Protein AF-A0A1Y3B8W6-F1 (afdb_monomer)

Sequence (138 aa):
MNMAKKIAFANGIMKRVVTYDGEIFDPSGTLTGGAENRDEPTLTIIGDIKLIEEELHLHRIRQQQVEHEYQQLNRNSKQYYDKKSKLSLKQKEIELLNLRLQESSHCVTMKEIEDMQTRIKDEEKLLKKLADEKKIII

Mean predicted aligned error: 14.63 Å

Foldseek 3Di:
DVPQQCQCPPPPRVAWGADPQGWIDHSVPDTDDDDRPPDDPVVVVVVVVVVVVVVVVVVVVVVVVVVVVVVVVVVVVVVVVVVVVVVVVVVVVVVVVVVCVCVPPCVVVVVVVVVVVVVVVVVVVVVVVVVVVVVVVD

Structure (mmCIF, N/CA/C/O backbone):
data_AF-A0A1Y3B8W6-F1
#
_entry.id   AF-A0A1Y3B8W6-F1
#
loop_
_atom_site.group_PDB
_atom_site.id
_atom_site.type_symbol
_atom_site.label_atom_id
_atom_site.label_alt_id
_atom_site.label_comp_id
_atom_site.label_asym_id
_atom_site.label_entity_id
_atom_site.label_seq_id
_atom_site.pdbx_PDB_ins_code
_atom_site.Cartn_x
_atom_site.Cartn_y
_atom_site.Cartn_z
_atom_site.occupancy
_atom_site.B_iso_or_equiv
_atom_site.auth_seq_id
_atom_site.auth_comp_id
_atom_site.auth_asym_id
_atom_site.auth_atom_id
_atom_site.pdbx_PDB_model_num
ATOM 1 N N . MET A 1 1 ? 39.836 -1.114 -49.184 1.00 56.88 1 MET A N 1
ATOM 2 C CA . MET A 1 1 ? 39.603 -0.431 -50.480 1.00 56.88 1 MET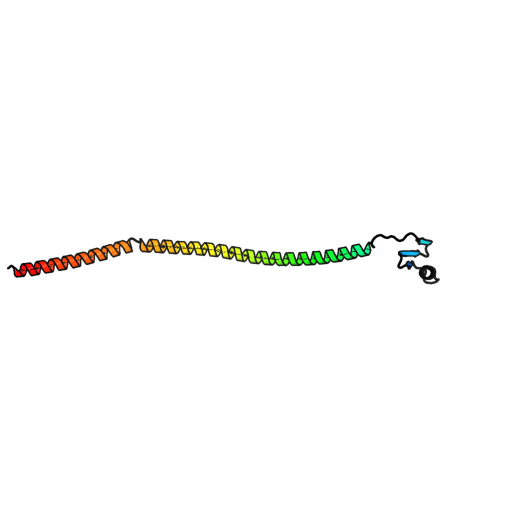 A CA 1
ATOM 3 C C . MET A 1 1 ? 39.567 -1.349 -51.716 1.00 56.88 1 MET A C 1
ATOM 5 O O . MET A 1 1 ? 38.522 -1.462 -52.344 1.00 56.88 1 MET A O 1
ATOM 9 N N . ASN A 1 2 ? 40.655 -2.048 -52.086 1.00 70.25 2 ASN A N 1
ATOM 10 C CA . ASN A 1 2 ? 40.738 -2.766 -53.379 1.00 70.25 2 ASN A CA 1
ATOM 11 C C . ASN A 1 2 ? 39.737 -3.922 -53.577 1.00 70.25 2 ASN A C 1
ATOM 13 O O . ASN A 1 2 ? 39.353 -4.202 -54.709 1.00 70.25 2 ASN A O 1
ATOM 17 N N . MET A 1 3 ? 39.313 -4.601 -52.508 1.00 83.81 3 MET A N 1
ATOM 18 C CA . MET A 1 3 ? 38.388 -5.736 -52.616 1.00 83.81 3 MET A CA 1
ATOM 19 C C . MET A 1 3 ? 36.943 -5.288 -52.879 1.00 83.81 3 MET A C 1
ATOM 21 O O . MET A 1 3 ? 36.314 -5.817 -53.788 1.00 83.81 3 MET A O 1
ATOM 25 N N . ALA A 1 4 ? 36.446 -4.274 -52.163 1.00 84.31 4 ALA A N 1
ATOM 26 C CA . ALA A 1 4 ? 35.090 -3.750 -52.351 1.00 84.31 4 ALA A CA 1
ATOM 27 C C . ALA A 1 4 ? 34.870 -3.222 -53.776 1.00 84.31 4 ALA A C 1
ATOM 29 O O . ALA A 1 4 ? 33.885 -3.579 -54.416 1.00 84.31 4 ALA A O 1
ATOM 30 N N . LYS A 1 5 ? 35.849 -2.483 -54.318 1.00 84.06 5 LYS A N 1
ATOM 31 C CA . LYS A 1 5 ? 35.845 -2.045 -55.720 1.00 84.06 5 LYS A CA 1
ATOM 32 C C . LYS A 1 5 ? 35.835 -3.233 -56.688 1.00 84.06 5 LYS A C 1
ATOM 34 O O . LYS A 1 5 ? 35.025 -3.267 -57.605 1.00 84.06 5 LYS A O 1
ATOM 39 N N . LYS A 1 6 ? 36.697 -4.235 -56.485 1.00 86.81 6 LYS A N 1
ATOM 40 C CA . LYS A 1 6 ? 36.726 -5.432 -57.345 1.00 86.81 6 LYS A CA 1
ATOM 41 C C . LYS A 1 6 ? 35.395 -6.188 -57.334 1.00 86.81 6 LYS A C 1
ATOM 43 O O . LYS A 1 6 ? 34.960 -6.623 -58.390 1.00 86.81 6 LYS A O 1
ATOM 48 N N . ILE A 1 7 ? 34.757 -6.324 -56.172 1.00 86.44 7 ILE A N 1
ATOM 49 C CA . ILE A 1 7 ? 33.477 -7.031 -56.025 1.00 86.44 7 ILE A CA 1
ATOM 50 C C . ILE A 1 7 ? 32.335 -6.235 -56.663 1.00 86.44 7 ILE A C 1
ATOM 52 O O . ILE A 1 7 ? 31.548 -6.815 -57.406 1.00 86.44 7 ILE A O 1
ATOM 56 N N . ALA A 1 8 ? 32.264 -4.922 -56.418 1.00 87.06 8 ALA A N 1
ATOM 57 C CA . ALA A 1 8 ? 31.207 -4.075 -56.965 1.00 87.06 8 ALA A CA 1
ATOM 58 C C . ALA A 1 8 ? 31.172 -4.131 -58.500 1.00 87.06 8 ALA A C 1
ATOM 60 O O . ALA A 1 8 ? 30.105 -4.305 -59.077 1.00 87.06 8 ALA A O 1
ATOM 61 N N . PHE A 1 9 ? 32.335 -4.073 -59.160 1.00 87.50 9 PHE A N 1
ATOM 62 C CA . PHE A 1 9 ? 32.448 -4.032 -60.625 1.00 87.50 9 PHE A CA 1
ATOM 63 C C . PHE A 1 9 ? 32.748 -5.393 -61.287 1.00 87.50 9 PHE A C 1
ATOM 65 O O . PHE A 1 9 ? 33.045 -5.436 -62.479 1.00 87.50 9 PHE A O 1
ATOM 72 N N . ALA A 1 10 ? 32.693 -6.512 -60.555 1.00 89.75 10 ALA A N 1
ATOM 73 C CA . ALA A 1 10 ? 32.899 -7.835 -61.146 1.00 89.75 10 ALA A CA 1
ATOM 74 C C . ALA A 1 10 ? 31.726 -8.234 -62.059 1.00 89.75 10 ALA A C 1
ATOM 76 O O . ALA A 1 10 ? 30.555 -8.129 -61.673 1.00 89.75 10 ALA A O 1
ATOM 77 N N . ASN A 1 11 ? 32.050 -8.756 -63.248 1.00 84.06 11 ASN A N 1
ATOM 78 C CA . ASN A 1 11 ? 31.070 -9.291 -64.194 1.00 84.06 11 ASN A CA 1
ATOM 79 C C . ASN A 1 11 ? 30.253 -10.413 -63.530 1.00 84.06 11 ASN A C 1
ATOM 81 O O . ASN A 1 11 ? 30.818 -11.384 -63.032 1.00 84.06 11 ASN A O 1
ATOM 85 N N . GLY A 1 12 ? 28.926 -10.263 -63.511 1.00 84.69 12 GLY A N 1
ATOM 86 C CA . GLY A 1 12 ? 27.991 -11.196 -62.866 1.00 84.69 12 GLY A CA 1
ATOM 87 C C . GLY A 1 12 ? 27.582 -10.832 -61.433 1.00 84.69 12 GLY A C 1
ATOM 88 O O . GLY A 1 12 ? 26.598 -11.379 -60.944 1.00 84.69 12 GLY A O 1
ATOM 89 N N . ILE A 1 13 ? 28.275 -9.893 -60.774 1.00 85.25 13 ILE A N 1
ATOM 90 C CA . ILE A 1 13 ? 27.845 -9.343 -59.479 1.00 85.25 13 ILE A CA 1
ATOM 91 C C . ILE A 1 13 ? 27.168 -7.994 -59.707 1.00 85.25 13 ILE A C 1
ATOM 93 O O . ILE A 1 13 ? 25.966 -7.911 -59.490 1.00 85.25 13 ILE A O 1
ATOM 97 N N . MET A 1 14 ? 27.906 -6.967 -60.155 1.00 85.25 14 MET A N 1
ATOM 98 C CA . MET A 1 14 ? 27.389 -5.606 -60.389 1.00 85.25 14 MET A CA 1
ATOM 99 C C . MET A 1 14 ? 26.383 -5.135 -59.316 1.00 85.25 14 MET A C 1
ATOM 101 O O . MET A 1 14 ? 25.254 -4.756 -59.623 1.00 85.25 14 MET A O 1
ATOM 105 N N . LYS A 1 15 ? 26.795 -5.143 -58.040 1.00 88.25 15 LYS A N 1
ATOM 106 C CA . LYS A 1 15 ? 25.976 -4.668 -56.908 1.00 88.25 15 LYS A CA 1
ATOM 107 C C . LYS A 1 15 ? 26.668 -3.556 -56.134 1.00 88.25 15 LYS A C 1
ATOM 109 O O . LYS A 1 15 ? 27.893 -3.478 -56.109 1.00 88.25 15 LYS A O 1
ATOM 114 N N . ARG A 1 16 ? 25.862 -2.743 -55.446 1.00 88.19 16 ARG A N 1
ATOM 115 C CA . ARG A 1 16 ? 26.335 -1.748 -54.480 1.00 88.19 16 ARG A CA 1
ATOM 116 C C . ARG A 1 16 ? 27.047 -2.438 -53.315 1.00 88.19 16 ARG A C 1
ATOM 118 O O . ARG A 1 16 ? 26.460 -3.299 -52.661 1.00 88.19 16 ARG A O 1
ATOM 125 N N . VAL A 1 17 ? 28.285 -2.037 -53.044 1.00 86.69 17 VAL A N 1
ATOM 126 C CA . VAL A 1 17 ? 29.110 -2.548 -51.938 1.00 86.69 17 VAL A CA 1
ATOM 127 C C . VAL A 1 17 ? 29.469 -1.397 -51.010 1.00 86.69 17 VAL A C 1
ATOM 129 O O . VAL A 1 17 ? 29.824 -0.320 -51.482 1.00 86.69 17 VAL A O 1
ATOM 132 N N . VAL A 1 18 ? 29.390 -1.633 -49.701 1.00 84.94 18 VAL A N 1
ATOM 133 C CA . VAL A 1 18 ? 29.787 -0.674 -48.662 1.00 84.94 18 VAL A CA 1
ATOM 134 C C . VAL A 1 18 ? 30.951 -1.274 -47.873 1.00 84.94 18 VAL A C 1
ATOM 136 O O . VAL A 1 18 ? 30.896 -2.453 -47.518 1.00 84.94 18 VAL A O 1
ATOM 139 N N . THR A 1 19 ? 32.029 -0.520 -47.657 1.00 83.75 19 THR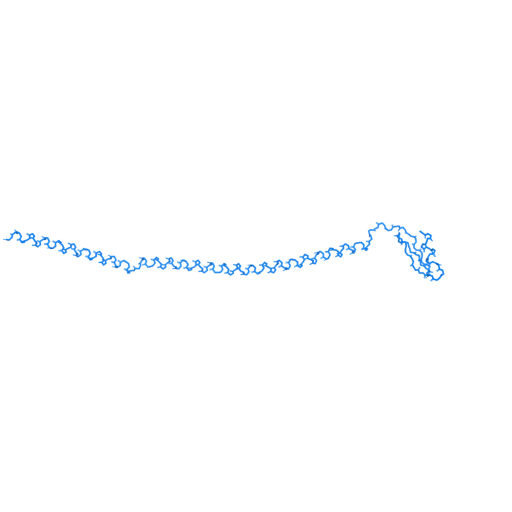 A N 1
ATOM 140 C CA . THR A 1 19 ? 33.154 -0.969 -46.817 1.00 83.75 19 THR A CA 1
ATOM 141 C C . THR A 1 19 ? 32.818 -0.833 -45.333 1.00 83.75 19 THR A C 1
ATOM 143 O O . THR A 1 19 ? 31.864 -0.154 -44.965 1.00 83.75 19 THR A O 1
ATOM 146 N N . TYR A 1 20 ? 33.615 -1.467 -44.469 1.00 80.56 20 TYR A N 1
ATOM 147 C CA . TYR A 1 20 ? 33.489 -1.294 -43.017 1.00 80.56 20 TYR A CA 1
ATOM 148 C C . TYR A 1 20 ? 33.644 0.177 -42.596 1.00 80.56 20 TYR A C 1
ATOM 150 O O . TYR A 1 20 ? 32.944 0.639 -41.705 1.00 80.56 20 TYR A O 1
ATOM 158 N N . ASP A 1 21 ? 34.482 0.920 -43.320 1.00 76.62 21 ASP A N 1
ATOM 159 C CA . ASP A 1 21 ? 34.725 2.350 -43.110 1.00 76.62 21 ASP A CA 1
ATOM 160 C C . ASP A 1 21 ? 33.637 3.250 -43.748 1.00 76.62 21 ASP A C 1
ATOM 162 O O . ASP A 1 21 ? 33.747 4.472 -43.725 1.00 76.62 21 ASP A O 1
ATOM 166 N N . GLY A 1 22 ? 32.586 2.665 -44.345 1.00 77.62 22 GLY A N 1
ATOM 167 C CA . GLY A 1 22 ? 31.430 3.393 -44.886 1.00 77.62 22 GLY A CA 1
ATOM 168 C C . GLY A 1 22 ? 31.554 3.885 -46.334 1.00 77.62 22 GLY A C 1
ATOM 169 O O . GLY A 1 22 ? 30.656 4.570 -46.823 1.00 77.62 22 GLY A O 1
ATOM 170 N N . GLU A 1 23 ? 32.617 3.526 -47.059 1.00 79.75 23 GLU A N 1
ATOM 171 C CA . GLU A 1 23 ? 32.783 3.891 -48.473 1.00 79.75 23 GLU A CA 1
ATOM 172 C C . GLU A 1 23 ? 31.808 3.104 -49.354 1.00 79.75 23 GLU A C 1
ATOM 174 O O . GLU A 1 23 ? 31.708 1.881 -49.237 1.00 79.75 23 GLU A O 1
ATOM 179 N N . ILE A 1 24 ? 31.139 3.781 -50.289 1.00 85.12 24 ILE A N 1
ATOM 180 C CA . ILE A 1 24 ? 30.139 3.167 -51.171 1.00 85.12 24 ILE A CA 1
ATOM 181 C C . ILE A 1 24 ? 30.700 3.047 -52.588 1.00 85.12 24 ILE A C 1
ATOM 183 O O . ILE A 1 24 ? 31.152 4.028 -53.182 1.00 85.12 24 ILE A O 1
ATOM 187 N N . PHE A 1 25 ? 30.615 1.839 -53.143 1.00 84.81 25 PHE A N 1
ATOM 188 C CA . PHE A 1 25 ? 30.960 1.511 -54.523 1.00 84.81 25 PHE A CA 1
ATOM 189 C C . PHE A 1 25 ? 29.704 1.026 -55.248 1.00 84.81 25 PHE A C 1
ATOM 191 O O . PHE A 1 25 ? 29.222 -0.077 -54.982 1.00 84.81 25 PHE A O 1
ATOM 198 N N . ASP A 1 26 ? 29.172 1.844 -56.157 1.00 86.94 26 ASP A N 1
ATOM 199 C CA . ASP A 1 26 ? 27.994 1.527 -56.966 1.00 86.94 26 ASP A CA 1
ATOM 200 C C . ASP A 1 26 ? 28.358 1.433 -58.464 1.00 86.94 26 ASP A C 1
ATOM 202 O O . ASP A 1 26 ? 28.888 2.398 -59.030 1.00 86.94 26 ASP A O 1
ATOM 206 N N . PRO A 1 27 ? 28.049 0.311 -59.141 1.00 84.19 27 PRO A N 1
ATOM 207 C CA . PRO A 1 27 ? 28.218 0.152 -60.589 1.00 84.19 27 PRO A CA 1
ATOM 208 C C . PRO A 1 27 ? 27.478 1.185 -61.440 1.00 84.19 27 PRO A C 1
ATOM 210 O O . PRO A 1 27 ? 27.852 1.400 -62.590 1.00 84.19 27 PRO A O 1
ATOM 213 N N . SER A 1 28 ? 26.464 1.842 -60.872 1.00 82.94 28 SER A N 1
ATOM 214 C CA . SER A 1 28 ? 25.666 2.895 -61.511 1.00 82.94 28 SER A CA 1
ATOM 215 C C . SER A 1 28 ? 26.412 4.232 -61.652 1.00 82.94 28 SER A C 1
ATOM 217 O O . SER A 1 28 ? 25.860 5.184 -62.195 1.00 82.94 28 SER A O 1
ATOM 219 N N . GLY A 1 29 ? 27.660 4.316 -61.171 1.00 72.50 29 GLY A N 1
ATOM 220 C CA . GLY A 1 29 ? 28.531 5.488 -61.329 1.00 72.50 29 GLY A CA 1
ATOM 221 C C . GLY A 1 29 ? 28.760 6.300 -60.053 1.00 72.50 29 GLY A C 1
ATOM 222 O O . GLY A 1 29 ? 29.420 7.335 -60.107 1.00 72.50 29 GLY A O 1
ATOM 223 N N . THR A 1 30 ? 28.271 5.831 -58.903 1.00 72.50 30 THR A N 1
ATOM 224 C CA . THR A 1 30 ? 28.453 6.512 -57.615 1.00 72.50 30 THR A CA 1
ATOM 225 C C . THR A 1 30 ? 29.592 5.867 -56.832 1.00 72.50 30 THR A C 1
ATOM 227 O O . THR A 1 30 ? 29.496 4.722 -56.391 1.00 72.50 30 THR A O 1
ATOM 230 N N . LEU A 1 31 ? 30.675 6.619 -56.640 1.00 70.44 31 LEU A N 1
ATOM 231 C CA . LEU A 1 31 ? 31.790 6.260 -55.766 1.00 70.44 31 LEU A CA 1
ATOM 232 C C . LEU A 1 31 ? 31.972 7.388 -54.754 1.00 70.44 31 LEU A C 1
ATOM 234 O O . LEU A 1 31 ? 32.530 8.434 -55.079 1.00 70.44 31 LEU A O 1
ATOM 238 N N . THR A 1 32 ? 31.454 7.207 -53.542 1.00 68.81 32 THR A N 1
ATOM 239 C CA . THR A 1 32 ? 31.611 8.200 -52.474 1.00 68.81 32 THR A CA 1
ATOM 240 C C . THR A 1 32 ? 32.819 7.816 -51.632 1.00 68.81 32 THR A C 1
ATOM 242 O O . THR A 1 32 ? 32.725 6.971 -50.744 1.00 68.81 32 THR A O 1
ATOM 245 N N . GLY A 1 33 ? 33.963 8.420 -51.953 1.00 65.00 33 GLY A N 1
ATOM 246 C CA . GLY A 1 33 ? 35.147 8.450 -51.098 1.00 65.00 33 GLY A CA 1
ATOM 247 C C . GLY A 1 33 ? 35.271 9.847 -50.503 1.00 65.00 33 GLY A C 1
ATOM 248 O O . GLY A 1 33 ? 35.731 10.764 -51.177 1.00 65.00 33 GLY A O 1
ATOM 249 N N . GLY A 1 34 ? 34.796 10.026 -49.276 1.00 63.97 34 GLY A N 1
ATOM 250 C CA . GLY A 1 34 ? 34.813 11.296 -48.557 1.00 63.97 34 GLY A CA 1
ATOM 251 C C . GLY A 1 34 ? 34.976 11.051 -47.061 1.00 63.97 34 GLY A C 1
ATOM 252 O O . GLY A 1 34 ? 34.678 9.955 -46.599 1.00 63.97 34 GLY A O 1
ATOM 253 N N . ALA A 1 35 ? 35.513 12.058 -46.365 1.00 59.09 35 ALA A N 1
ATOM 254 C CA . ALA A 1 35 ? 36.019 12.013 -44.993 1.00 59.09 35 ALA A CA 1
ATOM 255 C C . ALA A 1 35 ? 35.172 11.183 -44.013 1.00 59.09 35 ALA A C 1
ATOM 257 O O . ALA A 1 35 ? 33.947 11.262 -44.013 1.00 59.09 35 ALA A O 1
ATOM 258 N N . GLU A 1 36 ? 35.872 10.439 -43.154 1.00 60.06 36 GLU A N 1
ATOM 259 C CA . GLU A 1 36 ? 35.321 9.687 -42.028 1.00 60.06 36 GLU A CA 1
ATOM 260 C C . GLU A 1 36 ? 34.363 10.577 -41.222 1.00 60.06 36 GLU A C 1
ATOM 262 O O . GLU A 1 36 ? 34.784 11.564 -40.609 1.00 60.06 36 GLU A O 1
ATOM 267 N N . ASN A 1 37 ? 33.068 10.252 -41.245 1.00 60.94 37 ASN A N 1
ATOM 268 C CA . ASN A 1 37 ? 32.108 10.871 -40.342 1.00 60.94 37 ASN A CA 1
ATOM 269 C C . ASN A 1 37 ? 32.462 10.392 -38.932 1.00 60.94 37 ASN A C 1
ATOM 271 O O . ASN A 1 37 ? 32.198 9.247 -38.580 1.00 60.94 37 ASN A O 1
ATOM 275 N N . ARG A 1 38 ? 33.100 11.265 -38.148 1.00 59.22 38 ARG A N 1
ATOM 276 C CA . ARG A 1 38 ? 33.488 11.008 -36.749 1.00 59.22 38 ARG A CA 1
ATOM 277 C C . ARG A 1 38 ? 32.314 11.096 -35.770 1.00 59.22 38 ARG A C 1
ATOM 279 O O . ARG A 1 38 ? 32.531 11.037 -34.563 1.00 59.22 38 ARG A O 1
ATOM 286 N N . ASP A 1 39 ? 31.104 11.283 -36.283 1.00 65.75 39 ASP A N 1
ATOM 287 C CA . ASP A 1 39 ? 29.890 11.312 -35.484 1.00 65.75 39 ASP A CA 1
ATOM 288 C C . ASP A 1 39 ? 29.496 9.891 -35.075 1.00 65.75 39 ASP A C 1
ATOM 290 O O . ASP A 1 39 ? 29.704 8.921 -35.809 1.00 65.75 39 ASP A O 1
ATOM 294 N N . GLU A 1 40 ? 28.921 9.770 -33.882 1.00 68.00 40 GLU A N 1
ATOM 295 C CA . GLU A 1 40 ? 28.427 8.499 -33.371 1.00 68.00 40 GLU A CA 1
ATOM 296 C C . GLU A 1 40 ? 27.411 7.881 -34.353 1.00 68.00 40 GLU A C 1
ATOM 298 O O . GLU A 1 40 ? 26.517 8.588 -34.839 1.00 68.00 40 GLU A O 1
ATOM 303 N N . PRO A 1 41 ? 27.517 6.577 -34.682 1.00 79.81 41 PRO A N 1
ATOM 304 C CA . PRO A 1 41 ? 26.639 5.972 -35.671 1.00 79.81 41 PRO A CA 1
ATOM 305 C C . PRO A 1 41 ? 25.179 6.104 -35.238 1.00 79.81 41 PRO A C 1
ATOM 307 O O . PRO A 1 41 ? 24.781 5.603 -34.189 1.00 79.81 41 PRO A O 1
ATOM 310 N N . THR A 1 42 ? 24.338 6.719 -36.072 1.00 83.81 42 THR A N 1
ATOM 311 C CA . THR A 1 42 ? 22.912 6.939 -35.763 1.00 83.81 42 THR A CA 1
ATOM 312 C C . THR A 1 42 ? 22.176 5.643 -35.404 1.00 83.81 42 THR A C 1
ATOM 314 O O . THR A 1 42 ? 21.261 5.648 -34.588 1.00 83.81 42 THR A O 1
ATOM 317 N N . LEU A 1 43 ? 22.591 4.512 -35.984 1.00 86.88 43 LEU A N 1
ATOM 318 C CA . LEU A 1 43 ? 22.054 3.188 -35.660 1.00 86.88 43 LEU A CA 1
ATOM 319 C C . LEU A 1 43 ? 22.366 2.746 -34.223 1.00 86.88 43 LEU A C 1
ATOM 321 O O . LEU A 1 43 ? 21.523 2.087 -33.621 1.00 86.88 43 LEU A O 1
ATOM 325 N N . THR A 1 44 ? 23.526 3.122 -33.676 1.00 88.62 44 THR A N 1
ATOM 326 C CA . THR A 1 44 ? 23.885 2.873 -32.272 1.00 88.62 44 THR A CA 1
ATOM 327 C C . THR A 1 44 ? 22.941 3.641 -31.357 1.00 88.62 44 THR A C 1
ATOM 329 O O . THR A 1 44 ? 22.282 3.033 -30.522 1.00 88.62 44 THR A O 1
ATOM 332 N N . ILE A 1 45 ? 22.750 4.937 -31.625 1.00 89.69 45 ILE A N 1
ATOM 333 C CA . ILE A 1 45 ? 21.831 5.797 -30.864 1.00 89.69 45 ILE A CA 1
ATOM 334 C C . ILE A 1 45 ? 20.400 5.233 -30.891 1.00 89.69 45 ILE A C 1
ATOM 336 O O . ILE A 1 45 ? 19.721 5.191 -29.869 1.00 89.69 45 ILE A O 1
ATOM 340 N N . ILE A 1 46 ? 19.926 4.756 -32.048 1.00 93.44 46 ILE A N 1
ATOM 341 C CA . ILE A 1 46 ? 18.601 4.119 -32.162 1.00 93.44 46 ILE A CA 1
ATOM 342 C C . ILE A 1 46 ? 18.531 2.817 -31.349 1.00 93.44 46 ILE A C 1
ATOM 344 O O . ILE A 1 46 ? 17.486 2.514 -30.772 1.00 93.44 46 ILE A O 1
ATOM 348 N N . GLY A 1 47 ? 19.615 2.038 -31.313 1.00 93.75 47 GLY A N 1
ATOM 349 C CA . GLY A 1 47 ? 19.720 0.840 -30.481 1.00 93.75 47 GLY A CA 1
ATOM 350 C C . GLY A 1 47 ? 19.587 1.165 -28.995 1.00 93.75 47 GLY A C 1
ATOM 351 O O . GLY A 1 47 ? 18.771 0.552 -28.309 1.00 93.75 47 GLY A O 1
ATOM 352 N N . ASP A 1 48 ? 20.306 2.184 -28.533 1.00 94.38 48 ASP A N 1
ATOM 353 C CA . ASP A 1 48 ? 20.269 2.630 -27.139 1.00 94.38 48 ASP A CA 1
ATOM 354 C C . ASP A 1 48 ? 18.890 3.173 -26.752 1.00 94.38 48 ASP A C 1
ATOM 356 O O . ASP A 1 48 ? 18.359 2.832 -25.695 1.00 94.38 48 ASP A O 1
ATOM 360 N N . ILE A 1 49 ? 18.254 3.950 -27.636 1.00 95.38 49 ILE A N 1
ATOM 361 C CA . ILE A 1 49 ? 16.881 4.433 -27.429 1.00 95.38 49 ILE A CA 1
ATOM 362 C C . ILE A 1 49 ? 15.917 3.258 -27.255 1.00 95.38 49 ILE A C 1
ATOM 364 O O . ILE A 1 49 ? 15.105 3.281 -26.333 1.00 95.38 49 ILE A O 1
ATOM 368 N N . LYS A 1 50 ? 16.018 2.212 -28.086 1.00 96.44 50 LYS A N 1
ATOM 369 C CA . LYS A 1 50 ? 15.154 1.029 -27.956 1.00 96.44 50 LYS A CA 1
ATOM 370 C C . LYS A 1 50 ? 15.332 0.321 -26.618 1.00 96.44 50 LYS A C 1
ATOM 372 O O . LYS A 1 50 ? 14.337 -0.062 -26.010 1.00 96.44 50 LYS A O 1
ATOM 377 N N . LEU A 1 51 ? 16.570 0.171 -26.149 1.00 96.50 51 LEU A N 1
ATOM 378 C CA . LEU A 1 51 ? 16.844 -0.437 -24.844 1.00 96.50 51 LEU A CA 1
ATOM 379 C C . LEU A 1 51 ? 16.197 0.375 -23.714 1.00 96.50 51 LEU A C 1
ATOM 381 O O . LEU A 1 51 ? 15.509 -0.184 -22.861 1.00 96.50 51 LEU A O 1
ATOM 385 N N . ILE A 1 52 ? 16.337 1.702 -23.756 1.00 96.62 52 ILE A N 1
ATOM 386 C CA . ILE A 1 52 ? 15.719 2.605 -22.776 1.00 96.62 52 ILE A CA 1
ATOM 387 C C . ILE A 1 52 ? 14.185 2.531 -22.845 1.00 96.62 52 ILE A C 1
ATOM 389 O O . ILE A 1 52 ? 13.517 2.542 -21.811 1.00 96.62 52 ILE A O 1
ATOM 393 N N . GLU A 1 53 ? 13.599 2.445 -24.042 1.00 97.19 53 GLU A N 1
ATOM 394 C CA . GLU A 1 53 ? 12.150 2.295 -24.219 1.00 97.19 53 GLU A CA 1
ATOM 395 C C . GLU A 1 53 ? 11.626 0.977 -23.630 1.00 97.19 53 GLU A C 1
ATOM 397 O O . GLU A 1 53 ? 10.578 0.972 -22.974 1.00 97.19 53 GLU A O 1
ATOM 402 N N . GLU A 1 54 ? 12.355 -0.125 -23.813 1.00 97.19 54 GLU A N 1
ATOM 403 C CA . GLU A 1 54 ? 12.020 -1.428 -23.232 1.00 97.19 54 GLU A CA 1
ATOM 404 C C . GLU A 1 54 ? 12.089 -1.399 -21.698 1.00 97.19 54 GLU A C 1
ATOM 406 O O . GLU A 1 54 ? 11.145 -1.830 -21.025 1.00 97.19 54 GLU A O 1
ATOM 411 N N . GLU A 1 55 ? 13.149 -0.822 -21.128 1.00 97.50 55 GLU A N 1
ATOM 412 C CA . GLU A 1 55 ? 13.277 -0.641 -19.677 1.00 97.50 55 GLU A CA 1
ATOM 413 C C . GLU A 1 55 ? 12.158 0.243 -19.114 1.00 97.50 55 GLU A C 1
ATOM 415 O O . GLU A 1 55 ? 11.520 -0.099 -18.111 1.00 97.50 55 GLU A O 1
ATOM 420 N N . LEU A 1 56 ? 11.855 1.356 -19.787 1.00 97.50 56 LEU A N 1
ATOM 421 C CA . LEU A 1 56 ? 10.775 2.257 -19.398 1.00 97.50 56 LEU A CA 1
ATOM 422 C C . LEU A 1 56 ? 9.421 1.541 -19.410 1.00 97.50 56 LEU A C 1
ATOM 424 O O . LEU A 1 56 ? 8.602 1.736 -18.506 1.00 97.50 56 LEU A O 1
ATOM 428 N N . HIS A 1 57 ? 9.175 0.704 -20.415 1.00 97.62 57 HIS A N 1
ATOM 429 C CA . HIS A 1 57 ? 7.959 -0.090 -20.507 1.00 97.62 57 HIS A CA 1
ATOM 430 C C . HIS A 1 57 ? 7.840 -1.088 -19.343 1.00 97.62 57 HIS A C 1
ATOM 432 O O . HIS A 1 57 ? 6.790 -1.157 -18.697 1.00 97.62 57 HIS A O 1
ATOM 438 N N . LEU A 1 58 ? 8.921 -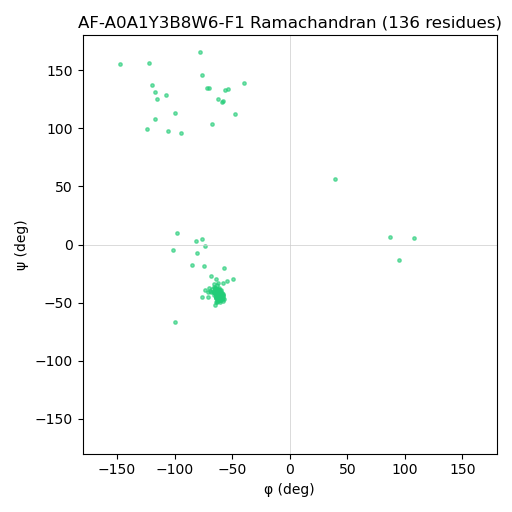1.797 -19.005 1.00 97.50 58 LEU A N 1
ATOM 439 C CA . LEU A 1 58 ? 8.956 -2.709 -17.856 1.00 97.50 58 LEU A CA 1
ATOM 440 C C . LEU A 1 58 ? 8.701 -1.976 -16.532 1.00 97.50 58 LEU A C 1
ATOM 442 O O . LEU A 1 58 ? 7.899 -2.432 -15.710 1.00 97.50 58 LEU A O 1
ATOM 446 N N . HIS A 1 59 ? 9.325 -0.813 -16.336 1.00 97.62 59 HIS A N 1
ATOM 447 C CA . HIS A 1 59 ? 9.101 0.008 -15.150 1.00 97.62 59 HIS A CA 1
ATOM 448 C C . HIS A 1 59 ? 7.655 0.496 -15.039 1.00 97.62 59 HIS A C 1
ATOM 450 O O . HIS A 1 59 ? 7.089 0.455 -13.945 1.00 97.62 59 HIS A O 1
ATOM 456 N N . ARG A 1 60 ? 7.023 0.886 -16.152 1.00 97.50 60 ARG A N 1
ATOM 457 C CA . ARG A 1 60 ? 5.605 1.283 -16.174 1.00 97.50 60 ARG A CA 1
ATOM 458 C C . ARG A 1 60 ? 4.676 0.136 -15.791 1.00 97.50 60 ARG A C 1
ATOM 460 O O . ARG A 1 60 ? 3.769 0.349 -14.989 1.00 97.50 60 ARG A O 1
ATOM 467 N N . ILE A 1 61 ? 4.911 -1.074 -16.303 1.00 97.56 61 ILE A N 1
ATOM 468 C CA . ILE A 1 61 ? 4.124 -2.256 -15.917 1.00 97.56 61 ILE A CA 1
ATOM 469 C C . ILE A 1 61 ? 4.256 -2.511 -14.415 1.00 97.56 61 ILE A C 1
ATOM 471 O O . ILE A 1 61 ? 3.254 -2.672 -13.717 1.00 97.56 61 ILE A O 1
ATOM 475 N N . ARG A 1 62 ? 5.488 -2.496 -13.895 1.00 96.94 62 ARG A N 1
ATOM 476 C CA . ARG A 1 62 ? 5.735 -2.709 -12.466 1.00 96.94 62 ARG A CA 1
ATOM 477 C C . ARG A 1 62 ? 5.071 -1.634 -11.608 1.00 96.94 62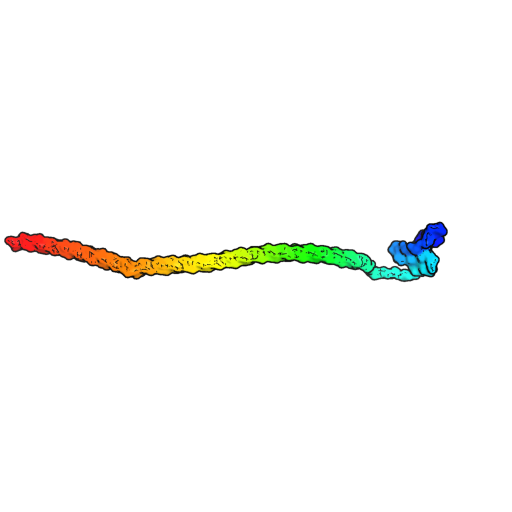 ARG A C 1
ATOM 479 O O . ARG A 1 62 ? 4.493 -1.950 -10.573 1.00 96.94 62 ARG A O 1
ATOM 486 N N . GLN A 1 63 ? 5.112 -0.378 -12.046 1.00 97.31 63 GLN A N 1
ATOM 487 C CA . GLN A 1 63 ? 4.433 0.722 -11.367 1.00 97.31 63 GLN A CA 1
ATOM 488 C C . GLN A 1 63 ? 2.918 0.494 -11.310 1.00 97.31 63 GLN A C 1
ATOM 490 O O . GLN A 1 63 ? 2.324 0.651 -10.248 1.00 97.31 63 GLN A O 1
ATOM 495 N N . GLN A 1 64 ? 2.296 0.083 -12.418 1.00 97.38 64 GLN A N 1
ATOM 496 C CA . GLN A 1 64 ? 0.860 -0.209 -12.459 1.00 97.38 64 GLN A CA 1
ATOM 497 C C . GLN A 1 64 ? 0.471 -1.364 -11.529 1.00 97.38 64 GLN A C 1
ATOM 499 O O . GLN A 1 64 ? -0.560 -1.292 -10.863 1.00 97.38 64 GLN A O 1
ATOM 504 N N . GLN A 1 65 ? 1.300 -2.408 -11.447 1.00 96.88 65 GLN A N 1
ATOM 505 C CA . GLN A 1 65 ? 1.079 -3.530 -10.530 1.00 96.88 65 GLN A CA 1
ATOM 506 C C . GLN A 1 65 ? 1.124 -3.079 -9.065 1.00 96.88 65 GLN A C 1
ATOM 508 O O . GLN A 1 65 ? 0.190 -3.349 -8.311 1.00 96.88 65 GLN A O 1
ATOM 513 N N . VAL A 1 66 ? 2.163 -2.330 -8.684 1.00 97.00 66 VAL A N 1
ATOM 514 C CA . VAL A 1 66 ? 2.319 -1.808 -7.317 1.00 97.00 66 VAL A CA 1
ATOM 515 C C . VAL A 1 66 ? 1.185 -0.847 -6.956 1.00 97.00 66 VAL A C 1
ATOM 517 O O . VAL A 1 66 ? 0.643 -0.922 -5.856 1.00 97.00 66 VAL A O 1
ATOM 520 N N . GLU A 1 67 ? 0.774 0.022 -7.879 1.00 97.25 67 GLU A N 1
ATOM 521 C CA . GLU A 1 67 ? -0.351 0.938 -7.670 1.00 97.25 67 GLU A CA 1
ATOM 522 C C . GLU A 1 67 ? -1.663 0.172 -7.437 1.00 97.25 67 GLU A C 1
ATOM 524 O O . GLU A 1 67 ? -2.438 0.500 -6.537 1.00 97.25 67 GLU A O 1
ATOM 529 N N . HIS A 1 68 ? -1.900 -0.902 -8.192 1.00 96.50 68 HIS A N 1
ATOM 530 C CA . HIS A 1 68 ? -3.078 -1.743 -8.004 1.00 96.50 68 HIS A CA 1
ATOM 531 C C . HIS A 1 68 ? -3.085 -2.446 -6.635 1.00 96.50 68 HIS A C 1
ATOM 533 O O . HIS A 1 68 ? -4.117 -2.478 -5.956 1.00 96.50 68 HIS A O 1
ATOM 539 N N . GLU A 1 69 ? -1.944 -2.979 -6.196 1.00 96.31 69 GLU A N 1
ATOM 540 C CA . GLU A 1 69 ? -1.793 -3.562 -4.856 1.00 96.31 69 GLU A CA 1
ATOM 541 C C . GLU A 1 69 ? -2.010 -2.517 -3.755 1.00 96.31 69 GLU A C 1
ATOM 543 O O . GLU A 1 69 ? -2.753 -2.759 -2.796 1.00 96.31 69 GLU A O 1
ATOM 548 N N . TYR A 1 70 ? -1.437 -1.324 -3.921 1.00 97.06 70 TYR A N 1
ATOM 549 C CA . TYR A 1 70 ? -1.608 -0.213 -2.991 1.00 97.06 70 TYR A CA 1
ATOM 550 C C . TYR A 1 70 ? -3.081 0.186 -2.850 1.00 97.06 70 TYR A C 1
ATOM 552 O O . TYR A 1 70 ? -3.584 0.342 -1.735 1.00 97.06 70 TYR A O 1
ATOM 560 N N . GLN A 1 71 ? -3.815 0.283 -3.959 1.00 96.38 71 GLN A N 1
ATOM 561 C CA . GLN A 1 71 ? -5.242 0.605 -3.936 1.00 96.38 71 GLN A CA 1
ATOM 562 C C . GLN A 1 71 ? -6.072 -0.458 -3.211 1.00 96.38 71 GLN A C 1
ATOM 564 O O . GLN A 1 71 ? -6.988 -0.109 -2.458 1.00 96.38 71 GLN A O 1
ATOM 569 N N . GLN A 1 72 ? -5.757 -1.743 -3.384 1.00 95.38 72 GLN A N 1
ATOM 570 C CA . GLN A 1 72 ? -6.415 -2.813 -2.631 1.00 95.38 72 GLN A CA 1
ATOM 571 C C . GLN A 1 72 ? -6.136 -2.707 -1.129 1.00 95.38 72 GLN A C 1
ATOM 573 O O . GLN A 1 72 ? -7.067 -2.762 -0.318 1.00 95.38 72 GLN A O 1
ATOM 578 N N . LEU A 1 73 ? -4.876 -2.485 -0.751 1.00 96.31 73 LEU A N 1
ATOM 579 C CA . LEU A 1 73 ? -4.490 -2.309 0.645 1.00 96.31 73 LEU A CA 1
ATOM 580 C C . LEU A 1 73 ? -5.173 -1.086 1.270 1.00 96.31 73 LEU A C 1
ATOM 582 O O . LEU A 1 73 ? -5.685 -1.159 2.388 1.00 96.31 73 LEU A O 1
ATOM 586 N N . ASN A 1 74 ? -5.252 0.023 0.535 1.00 96.25 74 ASN A N 1
ATOM 587 C CA . ASN A 1 74 ? -5.886 1.250 1.002 1.00 96.25 74 ASN A CA 1
ATOM 588 C C . ASN A 1 74 ? -7.396 1.066 1.239 1.00 96.25 74 ASN A C 1
ATOM 590 O O . ASN A 1 74 ? -7.939 1.546 2.236 1.00 96.25 74 ASN A O 1
ATOM 594 N N . ARG A 1 75 ? -8.086 0.297 0.382 1.00 95.62 75 ARG A N 1
ATOM 595 C CA . ARG A 1 75 ? -9.498 -0.068 0.609 1.00 95.62 75 ARG A CA 1
ATOM 596 C C . ARG A 1 75 ? -9.675 -0.844 1.914 1.00 95.62 75 ARG A C 1
ATOM 598 O O . ARG A 1 75 ? -10.580 -0.526 2.686 1.00 95.62 75 ARG A O 1
ATOM 605 N N . ASN A 1 76 ? -8.804 -1.815 2.180 1.00 95.38 76 ASN A N 1
ATOM 606 C CA . ASN A 1 76 ? -8.837 -2.597 3.419 1.00 95.38 76 ASN A CA 1
ATOM 607 C C . ASN A 1 76 ? -8.536 -1.728 4.647 1.00 95.38 76 ASN A C 1
ATOM 609 O O . ASN A 1 76 ? -9.230 -1.826 5.659 1.00 95.38 76 ASN A O 1
ATOM 613 N N . SER A 1 77 ? -7.558 -0.828 4.534 1.00 95.69 77 SER A N 1
ATOM 614 C CA . SER A 1 77 ? -7.217 0.152 5.566 1.00 95.69 77 SER A CA 1
ATOM 615 C C . SER A 1 77 ? -8.417 1.035 5.920 1.00 95.69 77 SER A C 1
ATOM 617 O O . SER A 1 77 ? -8.794 1.137 7.088 1.00 95.69 77 SER A O 1
ATOM 619 N N . LYS A 1 78 ? -9.111 1.586 4.916 1.00 96.19 78 LYS A N 1
ATOM 620 C CA . LYS A 1 78 ? -10.316 2.399 5.130 1.00 96.19 78 LYS A CA 1
ATOM 621 C C . LYS A 1 78 ? -11.408 1.624 5.874 1.00 96.19 78 LYS A C 1
ATOM 623 O O . LYS A 1 78 ? -11.930 2.109 6.873 1.00 96.19 78 LYS A O 1
ATOM 628 N N . GLN A 1 79 ? -11.691 0.389 5.453 1.00 96.19 79 GLN A N 1
ATOM 629 C CA . GLN A 1 79 ? -12.667 -0.467 6.140 1.00 96.19 79 GLN A CA 1
ATOM 630 C C . GLN A 1 79 ? -12.269 -0.769 7.591 1.00 96.19 79 GLN A C 1
ATOM 632 O O . GLN A 1 79 ? -13.130 -0.827 8.472 1.00 96.19 79 GLN A O 1
ATOM 637 N N . TY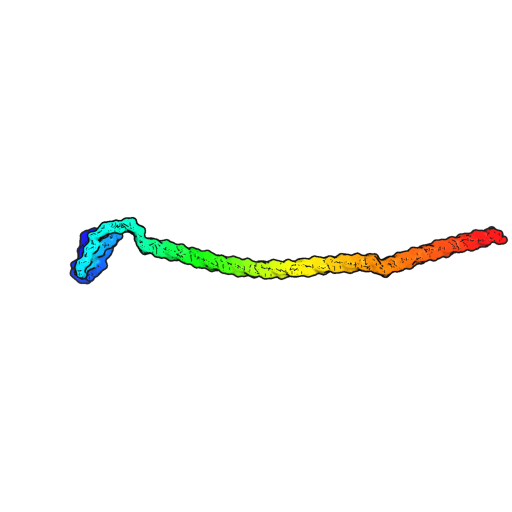R A 1 80 ? -10.975 -0.967 7.851 1.00 97.25 80 TYR A N 1
ATOM 638 C CA . TYR A 1 80 ? -10.459 -1.163 9.200 1.00 97.25 80 TYR A CA 1
ATOM 639 C C . TYR A 1 80 ? -10.690 0.075 10.071 1.00 97.25 80 TYR A C 1
ATOM 641 O O . TYR A 1 80 ? -11.232 -0.056 11.169 1.00 97.25 80 TYR A O 1
ATOM 649 N N . TYR A 1 81 ? -10.351 1.272 9.584 1.00 97.06 81 TYR A N 1
ATOM 650 C CA . TYR A 1 81 ? -10.574 2.513 10.329 1.00 97.06 81 TYR A CA 1
ATOM 651 C C . TYR A 1 81 ? -12.061 2.781 10.586 1.00 97.06 81 TYR A C 1
ATOM 653 O O . TYR A 1 81 ? -12.422 3.151 11.706 1.00 97.06 81 TYR A O 1
ATOM 661 N N . ASP A 1 82 ? -12.932 2.499 9.614 1.00 97.12 82 ASP A N 1
ATOM 662 C CA . ASP A 1 82 ? -14.383 2.613 9.783 1.00 97.12 82 ASP A CA 1
ATOM 663 C C . ASP A 1 82 ? -14.893 1.678 10.893 1.00 97.12 82 ASP A C 1
ATOM 665 O O . ASP A 1 82 ? -15.647 2.092 11.779 1.00 97.12 82 ASP A O 1
ATOM 669 N N . LYS A 1 83 ? -14.458 0.409 10.892 1.00 96.81 83 LYS A N 1
ATOM 670 C CA . LYS A 1 83 ? -14.811 -0.559 11.945 1.00 96.81 83 LYS A CA 1
ATOM 671 C C . LYS A 1 83 ? -14.223 -0.173 13.302 1.00 96.81 83 LYS A C 1
ATOM 673 O O . LYS A 1 83 ? -14.922 -0.279 14.306 1.00 96.81 83 LYS A O 1
ATOM 678 N N . LYS A 1 84 ? -12.979 0.312 13.344 1.00 97.50 84 LYS A N 1
ATOM 679 C CA . LYS A 1 84 ? -12.313 0.777 14.570 1.00 97.50 84 LYS A CA 1
ATOM 680 C C . LYS A 1 84 ? -13.056 1.955 15.199 1.00 97.50 84 LYS A C 1
ATOM 682 O O . LYS A 1 84 ? -13.253 1.972 16.411 1.00 97.50 84 LYS A O 1
ATOM 687 N N . SER A 1 85 ? -13.515 2.901 14.380 1.00 97.00 85 SER A N 1
ATOM 688 C CA . SER A 1 85 ? -14.332 4.030 14.835 1.00 97.00 85 SER A CA 1
ATOM 689 C C . SER A 1 85 ? -15.655 3.554 15.442 1.00 97.00 85 SER A C 1
ATOM 691 O O . SER A 1 85 ? -15.982 3.906 16.576 1.00 97.00 85 SER A O 1
ATOM 693 N N . LYS A 1 86 ? -16.370 2.650 14.753 1.00 97.12 86 LYS A N 1
ATOM 694 C CA . LYS A 1 86 ? -17.605 2.038 15.278 1.00 97.12 86 LYS A CA 1
ATOM 695 C C . LYS A 1 86 ? -17.375 1.296 16.595 1.00 97.12 86 LYS A C 1
ATOM 697 O O . LYS A 1 86 ? -18.186 1.415 17.508 1.00 97.12 86 LYS A O 1
ATOM 702 N N . LEU A 1 87 ? -16.273 0.558 16.705 1.00 97.62 87 LEU A N 1
ATOM 703 C CA . LEU A 1 87 ? -15.909 -0.161 17.924 1.00 97.62 87 LEU A CA 1
ATOM 704 C C . LEU A 1 87 ? -15.642 0.803 19.086 1.00 97.62 87 LEU A C 1
ATOM 706 O O . LEU A 1 87 ? -16.165 0.587 20.174 1.00 97.62 87 LEU A O 1
ATOM 710 N N . SER A 1 88 ? -14.919 1.900 18.847 1.00 97.25 88 SER A N 1
ATOM 711 C CA . SER A 1 88 ? -14.680 2.930 19.867 1.00 97.25 88 SER A CA 1
ATOM 712 C C . SER A 1 88 ? -15.978 3.595 20.339 1.00 97.25 88 SER A C 1
ATOM 714 O O . SER A 1 88 ? -16.155 3.815 21.537 1.00 97.25 88 SER A O 1
ATOM 716 N N . LEU A 1 89 ? -16.917 3.865 19.425 1.00 97.56 89 LEU A N 1
ATOM 717 C CA . LEU A 1 89 ? -18.238 4.385 19.788 1.00 97.56 89 LEU A CA 1
ATOM 718 C C . LEU A 1 89 ? -19.015 3.396 20.664 1.00 97.56 89 LEU A C 1
ATOM 720 O O . LEU A 1 89 ? -19.579 3.800 21.676 1.00 97.56 89 LEU A O 1
ATOM 724 N N . LYS A 1 90 ? -19.001 2.101 20.320 1.00 96.69 90 LYS A N 1
ATOM 725 C CA . LYS A 1 90 ? -19.664 1.060 21.119 1.00 96.69 90 LYS A CA 1
ATOM 726 C C . LYS A 1 90 ? -19.031 0.859 22.493 1.00 96.69 90 LYS A C 1
ATOM 728 O O . LYS A 1 90 ? -19.759 0.657 23.457 1.00 96.69 90 LYS A O 1
ATOM 733 N N . GLN A 1 91 ? -17.710 0.964 22.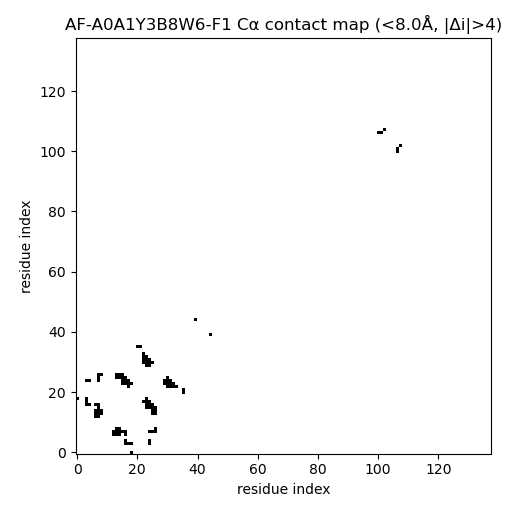608 1.00 96.94 91 GLN A N 1
ATOM 734 C CA . GLN A 1 91 ? -17.027 0.929 23.905 1.00 96.94 91 GLN A CA 1
ATOM 735 C C . GLN A 1 91 ? -17.479 2.081 24.808 1.00 96.94 91 GLN A C 1
ATOM 737 O O . GLN A 1 91 ? -17.882 1.841 25.942 1.00 96.94 91 GLN A O 1
ATOM 742 N N . LYS A 1 92 ? -17.516 3.308 24.276 1.00 96.69 92 LYS A N 1
ATOM 743 C CA . LYS A 1 92 ? -18.025 4.475 25.014 1.00 96.69 92 LYS A CA 1
ATOM 744 C C . LYS A 1 92 ? -19.497 4.332 25.397 1.00 96.69 92 LYS A C 1
ATOM 746 O O . LYS A 1 92 ? -19.894 4.732 26.484 1.00 96.69 92 LYS A O 1
ATOM 751 N N . GLU A 1 93 ? -20.316 3.764 24.515 1.00 96.44 93 GLU A N 1
ATOM 752 C CA . GLU A 1 93 ? -21.726 3.492 24.809 1.00 96.44 93 GLU A CA 1
ATOM 753 C C . GLU A 1 93 ? -21.874 2.521 25.988 1.00 96.44 93 GLU A C 1
ATOM 755 O O . GLU A 1 93 ? -22.666 2.778 26.891 1.00 96.44 93 GLU A O 1
ATOM 760 N N . ILE A 1 94 ? -21.070 1.454 26.027 1.00 96.25 94 ILE A N 1
ATOM 761 C CA . ILE A 1 94 ? -21.041 0.511 27.153 1.00 96.25 94 ILE A CA 1
ATOM 762 C C . ILE A 1 94 ? -20.608 1.212 28.446 1.00 96.25 94 ILE A C 1
ATOM 764 O O . ILE A 1 94 ? -21.247 1.020 29.477 1.00 96.25 94 ILE A O 1
ATOM 768 N N . GLU A 1 95 ? -19.566 2.044 28.405 1.00 95.50 95 GLU A N 1
ATOM 769 C CA . GLU A 1 95 ? -19.120 2.820 29.571 1.00 95.50 95 GLU A CA 1
ATOM 770 C C . GLU A 1 95 ? -20.233 3.727 30.113 1.00 95.50 95 GLU A C 1
ATOM 772 O O . GLU A 1 95 ? -20.505 3.723 31.313 1.00 95.50 95 GLU A O 1
ATOM 777 N N . LEU A 1 96 ? -20.937 4.443 29.231 1.00 94.88 96 LEU A N 1
ATOM 778 C CA . LEU A 1 96 ? -22.065 5.296 29.611 1.00 94.88 96 LEU A CA 1
ATOM 779 C C . LEU A 1 96 ? -23.236 4.497 30.190 1.00 94.88 96 LEU A C 1
ATOM 781 O O . LEU A 1 96 ? -23.865 4.939 31.151 1.00 94.88 96 LEU A O 1
ATOM 785 N N . LEU A 1 97 ? -23.549 3.333 29.619 1.00 91.50 97 LEU A N 1
ATOM 786 C CA . LEU A 1 97 ? -24.601 2.459 30.141 1.00 91.50 97 LEU A CA 1
ATOM 787 C C . LEU A 1 97 ? -24.238 1.910 31.521 1.00 91.50 97 LEU A C 1
ATOM 789 O O . LEU A 1 97 ? -25.095 1.893 32.399 1.00 91.50 97 LEU A O 1
ATOM 793 N N . ASN A 1 98 ? -22.979 1.526 31.733 1.00 88.50 98 ASN A N 1
ATOM 794 C CA . ASN A 1 98 ? -22.493 1.078 33.035 1.00 88.50 98 ASN A CA 1
ATOM 795 C C . ASN A 1 98 ? -22.572 2.192 34.082 1.00 88.50 98 ASN A C 1
ATOM 797 O O . ASN A 1 98 ? -23.037 1.940 35.192 1.00 88.50 98 ASN A O 1
ATOM 801 N N . LEU A 1 99 ? -22.194 3.423 33.722 1.00 88.44 99 LEU A N 1
ATOM 802 C CA . LEU A 1 99 ? -22.336 4.576 34.611 1.00 88.44 99 LEU A CA 1
ATOM 803 C C . LEU A 1 99 ? -23.807 4.800 34.985 1.00 88.44 99 LEU A C 1
ATOM 805 O O . LEU A 1 99 ? -24.142 4.875 36.161 1.00 88.44 99 LEU A O 1
ATOM 809 N N . ARG A 1 100 ? -24.709 4.795 33.997 1.00 86.00 100 ARG A N 1
ATOM 810 C CA . ARG A 1 100 ? -26.156 4.930 34.237 1.00 86.00 100 ARG A CA 1
ATOM 811 C C . ARG A 1 100 ? -26.741 3.790 35.063 1.00 86.00 100 ARG A C 1
ATOM 813 O O . ARG A 1 100 ? -27.690 4.011 35.800 1.00 86.00 100 ARG A O 1
ATOM 820 N N . LEU A 1 101 ? -26.217 2.574 34.932 1.00 82.50 101 LEU A N 1
ATOM 821 C CA . LEU A 1 101 ? -26.608 1.432 35.760 1.00 82.50 101 LEU A CA 1
ATOM 822 C C . LEU A 1 101 ? -26.188 1.632 37.219 1.00 82.50 101 LEU A C 1
ATOM 824 O O . LEU A 1 101 ? -26.968 1.324 38.115 1.00 82.50 101 LEU A O 1
ATOM 828 N N . GLN A 1 102 ? -24.993 2.174 37.458 1.00 77.00 102 GLN A N 1
ATOM 829 C CA . GLN A 1 102 ? -24.515 2.507 38.802 1.00 77.00 102 GLN A CA 1
ATOM 830 C C . GLN A 1 102 ? -25.292 3.676 39.420 1.00 77.00 102 GLN A C 1
ATOM 832 O O . GLN A 1 102 ? -25.644 3.620 40.596 1.00 77.00 102 GLN A O 1
ATOM 837 N N . GLU A 1 103 ? -25.587 4.702 38.623 1.00 74.44 103 GLU A N 1
ATOM 838 C CA . GLU A 1 103 ? -26.367 5.883 39.015 1.00 74.44 103 GLU A CA 1
ATOM 839 C C . GLU A 1 103 ? -27.882 5.640 39.004 1.00 74.44 103 GLU A C 1
ATOM 841 O O . GLU A 1 103 ? -28.653 6.506 39.418 1.00 74.44 103 GL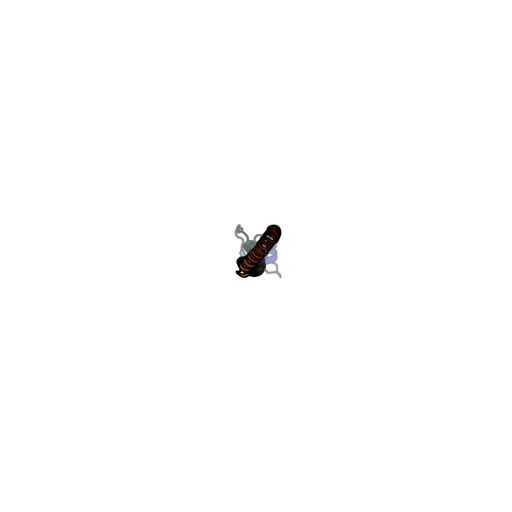U A O 1
ATOM 846 N N . SER A 1 104 ? -28.325 4.478 38.516 1.00 77.12 104 SER A N 1
ATOM 847 C CA . SER A 1 104 ? -29.738 4.134 38.409 1.00 77.12 104 SER A CA 1
ATOM 848 C C . SER A 1 104 ? -30.407 4.305 39.762 1.00 77.12 104 SER A C 1
ATOM 850 O O . SER A 1 104 ? -29.920 3.806 40.783 1.00 77.12 104 SER A O 1
ATOM 852 N N . SER A 1 105 ? -31.574 4.951 39.744 1.00 63.88 105 SER A N 1
ATOM 853 C CA . SER A 1 105 ? -32.440 5.111 40.910 1.00 63.88 105 SER A CA 1
ATOM 854 C C . SER A 1 105 ? -32.664 3.786 41.629 1.00 63.88 105 SER A C 1
ATOM 856 O O . SER A 1 105 ? -32.778 3.774 42.841 1.00 63.88 105 SER A O 1
ATOM 858 N 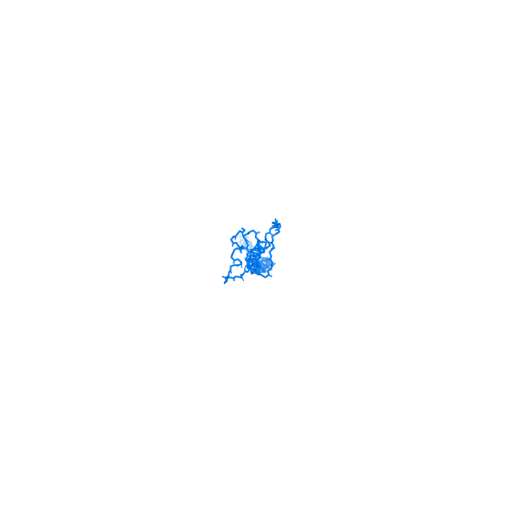N . HIS A 1 106 ? -32.626 2.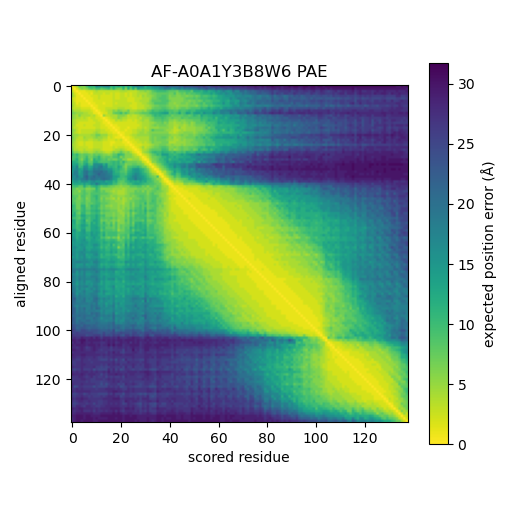654 40.921 1.00 69.62 106 HIS A N 1
ATOM 859 C CA . HIS A 1 106 ? -32.747 1.338 41.535 1.00 69.62 106 HIS A CA 1
ATOM 860 C C . HIS A 1 106 ? -31.604 1.012 42.509 1.00 69.62 106 HIS A C 1
ATOM 862 O O . HIS A 1 106 ? -31.860 0.411 43.543 1.00 69.62 106 HIS A O 1
ATOM 868 N N . CYS A 1 107 ? -30.355 1.388 42.221 1.00 70.44 107 CYS A N 1
ATOM 869 C CA . CYS A 1 107 ? -29.225 1.134 43.123 1.00 70.44 107 CYS A CA 1
ATOM 870 C C . CYS A 1 107 ? -29.304 2.031 44.369 1.00 70.44 107 CYS A C 1
ATOM 872 O O . CYS A 1 107 ? -29.103 1.569 45.492 1.00 70.44 107 CYS A O 1
ATOM 874 N N . VAL A 1 108 ? -29.673 3.300 44.168 1.00 77.50 108 VAL A N 1
ATOM 875 C CA . VAL A 1 108 ? -29.875 4.273 45.251 1.00 77.50 108 VAL A CA 1
ATOM 876 C C . VAL A 1 108 ? -31.048 3.855 46.138 1.00 77.50 108 VAL A C 1
ATOM 878 O O . VAL A 1 108 ? -30.875 3.684 47.338 1.00 77.50 108 VAL A O 1
ATOM 881 N N . THR A 1 109 ? -32.210 3.579 45.547 1.00 74.31 109 THR A N 1
ATOM 882 C CA . THR A 1 109 ? -33.409 3.143 46.268 1.00 74.31 109 THR A CA 1
ATOM 883 C C . THR A 1 109 ? -33.205 1.796 46.959 1.00 74.31 109 THR A C 1
ATOM 885 O O . THR A 1 109 ? -33.710 1.596 48.056 1.00 74.31 109 THR A O 1
ATOM 888 N N . MET A 1 110 ? -32.444 0.864 46.378 1.00 80.19 110 MET A N 1
ATOM 889 C CA . MET A 1 110 ? -32.177 -0.426 47.024 1.00 80.19 110 MET A CA 1
ATOM 890 C C . MET A 1 110 ? -31.263 -0.276 48.247 1.00 80.19 110 MET A C 1
ATOM 892 O O . MET A 1 110 ? -31.536 -0.898 49.270 1.00 80.19 110 MET A O 1
ATOM 896 N N . LYS A 1 111 ? -30.267 0.621 48.194 1.00 83.31 111 LYS A N 1
ATOM 897 C CA . LYS A 1 111 ? -29.491 1.022 49.381 1.00 83.31 111 LYS A CA 1
ATOM 898 C C . LYS A 1 111 ? -30.356 1.693 50.443 1.00 83.31 111 LYS A C 1
ATOM 900 O O . LYS A 1 111 ? -30.266 1.336 51.609 1.00 83.31 111 LYS A O 1
ATOM 905 N N . GLU A 1 112 ? -31.223 2.622 50.048 1.00 85.62 112 GLU A N 1
ATOM 906 C CA . GLU A 1 112 ? -32.142 3.284 50.982 1.00 85.62 112 GLU A CA 1
ATOM 907 C C . GLU A 1 112 ? -33.087 2.279 51.658 1.00 85.62 112 GLU A C 1
ATOM 909 O O . GLU A 1 112 ? -33.345 2.383 52.857 1.00 85.62 112 GLU A O 1
ATOM 914 N N . ILE A 1 113 ? -33.570 1.274 50.919 1.00 88.06 113 ILE A N 1
ATOM 915 C CA . ILE A 1 113 ? -34.384 0.183 51.469 1.00 88.06 113 ILE A CA 1
ATOM 916 C C . ILE A 1 113 ? -33.578 -0.646 52.479 1.00 88.06 113 ILE A C 1
ATOM 918 O O . ILE A 1 113 ? -34.095 -0.940 53.557 1.00 88.06 113 ILE A O 1
ATOM 922 N N . GLU A 1 114 ? -32.330 -1.012 52.173 1.00 90.75 114 GLU A N 1
ATOM 923 C CA . GLU A 1 114 ? -31.454 -1.741 53.104 1.00 90.75 114 GLU A CA 1
ATOM 924 C C . GLU A 1 114 ? -31.174 -0.929 54.384 1.00 90.75 114 GLU A C 1
ATOM 926 O O . GLU A 1 114 ? -31.286 -1.454 55.498 1.00 90.75 114 GLU A O 1
ATOM 931 N N . ASP A 1 115 ? -30.906 0.370 54.253 1.00 93.12 115 ASP A N 1
ATOM 932 C CA . ASP A 1 115 ? -30.695 1.280 55.384 1.00 93.12 115 ASP A CA 1
ATOM 933 C C . ASP A 1 115 ? -31.965 1.431 56.241 1.00 93.12 115 ASP A C 1
ATOM 935 O O . ASP A 1 115 ? -31.909 1.413 57.472 1.00 93.12 115 ASP A O 1
ATOM 939 N N . MET A 1 116 ? -33.147 1.528 55.626 1.00 91.88 116 MET A N 1
ATOM 940 C CA . MET A 1 116 ? -34.409 1.548 56.374 1.00 91.88 116 MET A CA 1
ATOM 941 C C . MET A 1 116 ? -34.663 0.220 57.098 1.00 91.88 116 MET A C 1
ATOM 943 O O . MET A 1 116 ? -35.070 0.223 58.259 1.00 91.88 116 MET A O 1
ATOM 947 N N . GLN A 1 117 ? -34.390 -0.918 56.456 1.00 93.62 117 GLN A N 1
ATOM 948 C CA . GLN A 1 117 ? -34.563 -2.239 57.068 1.00 93.62 117 GLN A CA 1
ATOM 949 C C . GLN A 1 117 ? -33.634 -2.460 58.267 1.00 93.62 117 GLN A C 1
ATOM 951 O O . GLN A 1 117 ? -34.048 -3.054 59.267 1.00 93.62 117 GLN A O 1
ATOM 956 N N . THR A 1 118 ? -32.385 -1.994 58.191 1.00 93.44 118 THR A N 1
ATOM 957 C CA . THR A 1 118 ? -31.451 -2.073 59.324 1.00 93.44 118 THR A CA 1
ATOM 958 C C . THR A 1 118 ? -31.908 -1.200 60.489 1.00 93.44 118 THR A C 1
ATOM 960 O O . THR A 1 118 ? -31.957 -1.690 61.618 1.00 93.44 118 THR A O 1
ATOM 963 N N . ARG A 1 119 ? -32.362 0.033 60.223 1.00 93.56 119 ARG A N 1
ATOM 964 C CA . ARG A 1 119 ? -32.919 0.923 61.257 1.00 93.56 119 ARG A CA 1
ATOM 965 C C . ARG A 1 119 ? -34.141 0.326 61.947 1.00 93.56 119 ARG A C 1
ATOM 967 O O . ARG A 1 119 ? -34.189 0.340 63.172 1.00 93.56 119 ARG A O 1
ATOM 974 N N . ILE A 1 120 ? -35.072 -0.264 61.192 1.00 94.88 120 ILE A N 1
ATOM 975 C CA . ILE A 1 120 ? -36.242 -0.949 61.766 1.00 94.88 120 ILE A CA 1
ATOM 976 C C . ILE A 1 120 ? -35.795 -2.076 62.704 1.00 94.88 120 ILE A C 1
ATOM 978 O O . ILE A 1 120 ? -36.262 -2.153 63.837 1.00 94.88 120 ILE A O 1
ATOM 982 N N . LYS A 1 121 ? -34.842 -2.917 62.282 1.00 94.38 121 LYS A N 1
ATOM 983 C CA . LYS A 1 121 ? -34.305 -3.991 63.137 1.00 94.38 121 LYS A CA 1
ATOM 984 C C . LYS A 1 121 ? -33.670 -3.467 64.423 1.00 94.38 121 LYS A C 1
ATOM 986 O O . LYS A 1 121 ? -33.789 -4.110 65.468 1.00 94.38 121 LYS A O 1
ATOM 991 N N . ASP A 1 122 ? -32.954 -2.354 64.350 1.00 92.69 122 ASP A N 1
ATOM 992 C CA . ASP A 1 122 ? -32.293 -1.776 65.516 1.00 92.69 122 ASP A CA 1
ATOM 993 C C . ASP A 1 122 ? -33.295 -1.110 66.467 1.00 92.69 122 ASP A C 1
ATOM 995 O O . ASP A 1 122 ? -33.195 -1.306 67.681 1.00 92.69 122 ASP A O 1
ATOM 999 N N . GLU A 1 123 ? -34.315 -0.425 65.944 1.00 92.38 123 GLU A N 1
ATOM 1000 C CA . GLU A 1 123 ? -35.432 0.109 66.733 1.00 92.38 123 GLU A CA 1
ATOM 1001 C C . GLU A 1 123 ? -36.256 -1.008 67.392 1.00 92.38 123 GLU A C 1
ATOM 1003 O O . GLU A 1 123 ? -36.563 -0.924 68.581 1.00 92.38 123 GLU A O 1
ATOM 1008 N N . GLU A 1 124 ? -36.540 -2.106 66.685 1.00 91.94 124 GLU A N 1
ATOM 1009 C CA . GLU A 1 124 ? -37.211 -3.286 67.248 1.00 91.94 124 GLU A CA 1
ATOM 1010 C C . GLU A 1 124 ? -36.402 -3.923 68.387 1.00 91.94 124 GLU A C 1
ATOM 1012 O O . GLU A 1 124 ? -36.959 -4.319 69.417 1.00 91.94 124 GLU A O 1
ATOM 1017 N N . LYS A 1 125 ? -35.073 -4.011 68.237 1.00 89.81 125 LYS A N 1
ATOM 1018 C CA . LYS A 1 125 ? -34.184 -4.480 69.311 1.00 89.81 125 LYS A CA 1
ATOM 1019 C C . LYS A 1 125 ? -34.198 -3.533 70.505 1.00 89.81 125 LYS A C 1
ATOM 1021 O O . LYS A 1 125 ? -34.194 -4.008 71.640 1.00 89.81 125 LYS A O 1
ATOM 1026 N N . LEU A 1 126 ? -34.199 -2.223 70.267 1.00 91.12 126 LEU A N 1
ATOM 1027 C CA . LEU A 1 126 ? -34.253 -1.218 71.326 1.00 91.12 126 LEU A CA 1
ATOM 1028 C C . LEU A 1 126 ? -35.576 -1.309 72.099 1.00 91.12 126 LEU A C 1
ATOM 1030 O O . LEU A 1 126 ? -35.569 -1.349 73.327 1.00 91.12 126 LEU A O 1
ATOM 1034 N N . LEU A 1 127 ? -36.698 -1.431 71.383 1.00 89.12 127 LEU A N 1
ATOM 1035 C CA . LEU A 1 127 ? -38.027 -1.617 71.964 1.00 89.12 127 LEU A CA 1
ATOM 1036 C C . LEU A 1 127 ? -38.114 -2.895 72.801 1.00 89.12 127 LEU A C 1
ATOM 1038 O O . LEU A 1 127 ? -38.675 -2.860 73.894 1.00 89.12 127 LEU A O 1
ATOM 1042 N N . LYS A 1 128 ? -37.528 -4.006 72.336 1.00 89.31 128 LYS A N 1
ATOM 1043 C CA . LYS A 1 128 ? -37.438 -5.242 73.129 1.00 89.31 128 LYS A CA 1
ATOM 1044 C C . LYS A 1 128 ? -36.660 -5.041 74.425 1.00 89.31 128 LYS A C 1
ATOM 1046 O O . LYS A 1 128 ? -37.175 -5.384 75.481 1.00 89.31 128 LYS A O 1
ATOM 1051 N N . LYS A 1 129 ? -35.470 -4.433 74.360 1.00 87.75 129 LYS A N 1
ATOM 1052 C CA . LYS A 1 129 ? -34.659 -4.150 75.557 1.00 87.75 129 LYS A CA 1
ATOM 1053 C C . LYS A 1 129 ? -35.419 -3.294 76.572 1.00 87.75 129 LYS A C 1
ATOM 1055 O O . LYS A 1 129 ? -35.478 -3.652 77.741 1.00 87.75 129 LYS A O 1
ATOM 1060 N N . LEU A 1 130 ? -36.062 -2.220 76.114 1.00 84.75 130 LEU A N 1
ATOM 1061 C CA . LEU A 1 130 ? -36.863 -1.339 76.969 1.00 84.75 130 LEU A CA 1
ATOM 1062 C C . LEU A 1 130 ? -38.086 -2.054 77.564 1.00 84.75 130 LEU A C 1
ATOM 1064 O O . LEU A 1 130 ? -38.446 -1.805 78.712 1.00 84.75 130 LEU A O 1
ATOM 1068 N N . ALA A 1 131 ? -38.739 -2.943 76.809 1.00 81.81 131 ALA A N 1
ATOM 1069 C CA . ALA A 1 131 ? -39.858 -3.741 77.311 1.00 81.81 131 ALA A CA 1
ATOM 1070 C C . ALA A 1 131 ? -39.417 -4.760 78.376 1.00 81.81 131 ALA A C 1
ATOM 1072 O O . ALA A 1 131 ? -40.133 -4.960 79.361 1.00 81.81 131 ALA A O 1
ATOM 1073 N N . ASP A 1 132 ? -38.245 -5.370 78.198 1.00 79.81 132 ASP A N 1
ATOM 1074 C CA . ASP A 1 132 ? -37.658 -6.300 79.162 1.00 79.81 132 ASP A CA 1
ATOM 1075 C C . ASP A 1 132 ? -37.211 -5.569 80.443 1.00 79.81 132 ASP A C 1
ATOM 1077 O O . ASP A 1 132 ? -37.497 -6.038 81.542 1.00 79.81 132 ASP A O 1
ATOM 1081 N N . GLU A 1 133 ? -36.629 -4.370 80.332 1.00 77.56 133 GLU A N 1
ATOM 1082 C CA . GLU A 1 133 ? -36.303 -3.506 81.480 1.00 77.56 133 GLU A CA 1
ATOM 1083 C C . GLU A 1 133 ? -37.556 -3.069 82.255 1.00 77.56 133 GLU A C 1
ATOM 1085 O O . GLU A 1 133 ? -37.569 -3.068 83.486 1.00 77.56 133 GLU A O 1
ATOM 1090 N N . LYS A 1 134 ? -38.656 -2.762 81.558 1.00 70.38 134 LYS A N 1
ATOM 1091 C CA . LYS A 1 134 ? -39.917 -2.349 82.192 1.00 70.38 134 LYS A CA 1
ATOM 1092 C C . LYS A 1 134 ? -40.602 -3.481 82.967 1.00 70.38 134 LYS A C 1
ATOM 1094 O O . LYS A 1 134 ? -41.311 -3.202 83.929 1.00 70.38 134 LYS A O 1
ATOM 1099 N N . LYS A 1 135 ? -40.383 -4.744 82.580 1.00 64.06 135 LYS A N 1
ATOM 1100 C CA . LYS A 1 135 ? -40.860 -5.933 83.314 1.00 64.06 135 LYS A CA 1
ATOM 1101 C C . LYS A 1 135 ? -40.067 -6.231 84.588 1.00 64.06 135 LYS A C 1
ATOM 1103 O O . LYS A 1 135 ? -40.559 -6.980 85.418 1.00 64.06 135 LYS A O 1
ATOM 1108 N N . ILE A 1 136 ? -38.862 -5.683 84.732 1.00 56.69 136 ILE A N 1
ATOM 1109 C CA . ILE A 1 136 ? -38.011 -5.870 85.920 1.00 56.69 136 ILE A CA 1
ATOM 1110 C C . ILE A 1 136 ? -38.380 -4.866 87.033 1.00 56.69 136 ILE A C 1
ATOM 1112 O O . ILE A 1 136 ? -38.024 -5.069 88.190 1.00 56.69 136 ILE A O 1
ATOM 1116 N N . ILE A 1 137 ? -39.100 -3.790 86.696 1.00 50.34 137 ILE A N 1
ATOM 1117 C CA . ILE A 1 137 ? -39.408 -2.665 87.599 1.00 50.34 137 ILE A CA 1
ATOM 1118 C C . ILE A 1 137 ? -40.844 -2.741 88.180 1.00 50.34 137 ILE A C 1
ATOM 1120 O O . ILE A 1 137 ? -41.194 -1.940 89.045 1.00 50.34 137 ILE A O 1
ATOM 1124 N N . ILE A 1 138 ? -41.669 -3.707 87.752 1.00 43.34 138 ILE A N 1
ATOM 1125 C CA . ILE A 1 138 ? -43.024 -3.982 88.285 1.00 43.34 138 ILE A CA 1
ATOM 1126 C C . ILE A 1 138 ? -42.988 -5.283 89.083 1.00 43.34 138 ILE A C 1
ATOM 1128 O O . ILE A 1 138 ? -43.561 -5.300 90.194 1.00 43.34 138 ILE A O 1
#

Organism: Euroglyphus maynei (NCBI:txid6958)

Radius of gyration: 53.38 Å; Cα contacts (8 Å, |Δi|>4): 55; chains: 1; bounding box: 84×23×152 Å

Nearest PDB structures (foldseek):
  4u4p-assembly1_A  TM=7.896E-01  e=1.911E-03  Homo sapiens
  6yvu-assembly1_A  TM=5.918E-01  e=6.003E-01  Saccharomyces cerevisiae S288C
  4rsi-assembly1_B  TM=3.495E-01  e=3.718E-01  Saccharomyces cerevisiae S288C
  7ogt-assembly1_A  TM=3.868E-01  e=5.606E-01  Saccharomyces cerevisiae S288C
  7ogt-assembly1_B  TM=4.942E-01  e=1.795E+00  Saccharomyces cerevisiae S288C

Secondary structure (DSSP, 8-state):
-HHHHHHHTSTTT---EE-TT--EE-TTS-EE------SPPHHHHHHHHHHHHHHHHHHHHHHHHHHHHHHHHHHHHHHHHHHHHHHHHHHHHHHHHHHHHHS-HHHHHHHHHHHHHHHHHHHHHHHHHHHHHHHH--

pLDDT: mean 86.26, std 11.89, range [43.34, 97.62]

InterPro domains:
  IPR036277 SMCs flexible hinge superfamily [SSF75553] (2-56)

Solvent-accessible surface area (backbone atoms only — not comparable to full-atom values): 7822 Å² total; per-residue (Å²): 113,75,63,52,52,51,52,10,67,30,91,94,60,60,39,75,34,69,46,98,86,66,39,38,32,34,68,90,74,50,69,55,84,72,81,80,76,87,64,79,58,66,68,56,57,53,51,54,50,52,53,52,51,52,52,51,50,53,50,50,51,53,48,53,52,51,51,53,51,49,54,54,52,50,53,53,50,52,55,49,53,54,49,50,51,54,49,53,52,51,53,52,50,51,53,52,50,52,51,49,55,65,69,27,64,66,52,55,50,50,51,51,50,52,53,51,54,52,50,51,54,51,51,53,51,50,52,50,51,53,53,56,55,56,64,74,76,111